Protein AF-A0A0F9IUF5-F1 (afdb_monomer_lite)

Radius of gyration: 17.27 Å; chains: 1; bounding box: 38×39×62 Å

Structure (mmCIF, N/CA/C/O backbone):
data_AF-A0A0F9IUF5-F1
#
_entry.id   AF-A0A0F9IUF5-F1
#
loop_
_atom_site.group_PDB
_atom_site.id
_atom_site.type_symbol
_atom_site.label_atom_id
_atom_site.label_alt_id
_atom_site.label_comp_id
_atom_site.label_asym_id
_atom_site.label_entity_id
_atom_site.label_seq_id
_atom_site.pdbx_PDB_ins_code
_atom_site.Cartn_x
_atom_site.Cartn_y
_atom_site.Cartn_z
_atom_site.occupancy
_atom_site.B_iso_or_equiv
_atom_site.auth_seq_id
_atom_site.auth_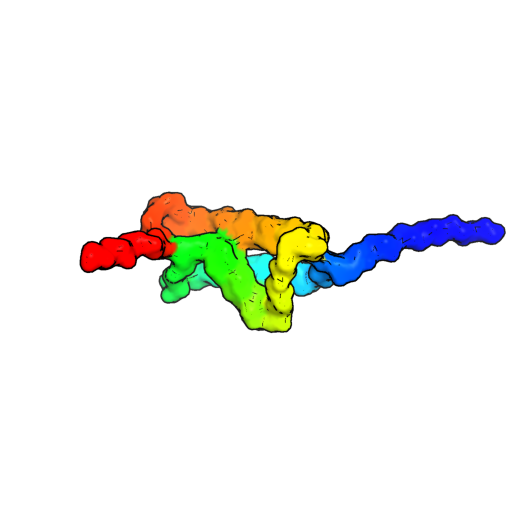comp_id
_atom_site.auth_asym_id
_atom_site.auth_atom_id
_atom_site.pdbx_PDB_model_num
ATOM 1 N N . MET A 1 1 ? 22.267 15.877 -37.921 1.00 37.69 1 MET A N 1
ATOM 2 C CA . MET A 1 1 ? 21.673 14.665 -37.317 1.00 37.69 1 MET A CA 1
ATOM 3 C C . MET A 1 1 ? 21.546 14.935 -35.825 1.00 37.69 1 MET A C 1
ATOM 5 O O . MET A 1 1 ? 22.568 15.126 -35.184 1.00 37.69 1 MET A O 1
ATOM 9 N N . ARG A 1 2 ? 20.330 15.113 -35.297 1.00 44.75 2 ARG A N 1
ATOM 10 C CA . ARG A 1 2 ? 20.103 15.428 -33.877 1.00 44.75 2 ARG A CA 1
ATOM 11 C C . ARG A 1 2 ? 19.566 14.161 -33.220 1.00 44.75 2 ARG A C 1
ATOM 13 O O . ARG A 1 2 ? 18.370 13.906 -33.273 1.00 44.75 2 ARG A O 1
ATOM 20 N N . LEU A 1 3 ? 20.469 13.339 -32.695 1.00 45.34 3 LEU A N 1
ATOM 21 C CA . LEU A 1 3 ? 20.116 12.249 -31.790 1.00 45.34 3 LEU A CA 1
ATOM 22 C C . LEU A 1 3 ? 19.711 12.905 -30.467 1.00 45.34 3 LEU A C 1
ATOM 24 O O . LEU A 1 3 ? 20.552 13.194 -29.623 1.00 45.34 3 LEU A O 1
ATOM 28 N N . GLN A 1 4 ? 18.427 13.241 -30.334 1.00 48.25 4 GLN A N 1
ATOM 29 C CA . GLN A 1 4 ? 17.828 13.344 -29.010 1.00 48.25 4 GLN A CA 1
ATOM 30 C C . GLN A 1 4 ? 17.898 11.938 -28.427 1.00 48.25 4 GLN A C 1
ATOM 32 O O . GLN A 1 4 ? 17.182 11.042 -28.868 1.00 48.25 4 GLN A O 1
ATOM 37 N N . GLU A 1 5 ? 18.851 11.745 -27.522 1.00 49.66 5 GLU A N 1
ATOM 38 C CA . GLU A 1 5 ? 18.992 10.542 -26.720 1.00 49.66 5 GLU A CA 1
ATOM 39 C C . GLU A 1 5 ? 17.635 10.222 -26.095 1.00 49.66 5 GLU A C 1
ATOM 41 O O . GLU A 1 5 ? 17.078 10.998 -25.313 1.00 49.66 5 GLU A O 1
ATOM 46 N N . LEU A 1 6 ? 17.081 9.092 -26.526 1.00 44.62 6 LEU A N 1
ATOM 47 C CA . LEU A 1 6 ? 15.882 8.480 -25.989 1.00 44.62 6 LEU A CA 1
ATOM 48 C C . LEU A 1 6 ? 16.146 8.150 -24.518 1.00 44.62 6 LEU A C 1
ATOM 50 O O . LEU A 1 6 ? 16.655 7.084 -24.186 1.00 44.62 6 LEU A O 1
ATOM 54 N N . LYS A 1 7 ? 15.812 9.085 -23.628 1.00 51.88 7 LYS A N 1
ATOM 55 C CA . LYS A 1 7 ? 15.596 8.798 -22.211 1.00 51.88 7 LYS A CA 1
ATOM 56 C C . LYS A 1 7 ? 14.301 8.008 -22.069 1.00 51.88 7 LYS A C 1
ATOM 58 O O . LYS A 1 7 ? 13.285 8.566 -21.680 1.00 51.88 7 LYS A O 1
ATOM 63 N N . GLU A 1 8 ? 14.329 6.728 -22.391 1.00 53.66 8 GLU A N 1
ATOM 64 C CA . GLU A 1 8 ? 13.340 5.778 -21.886 1.00 53.66 8 GLU A CA 1
ATOM 65 C C . GLU A 1 8 ? 14.059 4.471 -21.578 1.00 53.66 8 GLU A C 1
ATOM 67 O O . GLU A 1 8 ? 13.878 3.455 -22.240 1.00 53.66 8 GLU A O 1
ATOM 72 N N . ASP A 1 9 ? 14.876 4.513 -20.529 1.00 46.25 9 ASP A N 1
ATOM 73 C CA . ASP A 1 9 ? 15.181 3.315 -19.758 1.00 46.25 9 ASP A CA 1
ATOM 74 C C . ASP A 1 9 ? 13.911 3.006 -18.948 1.00 46.25 9 ASP A C 1
ATOM 76 O O . ASP A 1 9 ? 13.788 3.342 -17.770 1.00 46.25 9 ASP A O 1
ATOM 80 N N . LYS A 1 10 ? 12.863 2.525 -19.633 1.00 48.78 10 LYS A N 1
ATOM 81 C CA . LYS A 1 10 ? 11.687 1.970 -18.963 1.00 48.78 10 LYS A CA 1
ATOM 82 C C . LYS A 1 10 ? 12.170 0.688 -18.320 1.00 48.78 10 LYS A C 1
ATOM 84 O O . LYS A 1 10 ? 12.212 -0.350 -18.977 1.00 48.78 10 LYS A O 1
ATOM 89 N N . ASP A 1 11 ? 12.580 0.790 -17.063 1.00 54.53 11 ASP A N 1
ATOM 90 C CA . ASP A 1 11 ? 12.797 -0.368 -16.218 1.00 54.53 11 ASP A CA 1
ATOM 91 C C . ASP A 1 11 ? 11.501 -1.188 -16.247 1.00 54.53 11 ASP A C 1
ATOM 93 O O . ASP A 1 11 ? 10.492 -0.820 -15.649 1.00 54.53 11 ASP A O 1
ATOM 97 N N . LEU A 1 12 ? 11.505 -2.276 -17.023 1.00 59.72 12 LEU A N 1
ATOM 98 C CA . LEU A 1 12 ? 10.349 -3.153 -17.218 1.00 59.72 12 LEU A CA 1
ATOM 99 C C . LEU A 1 12 ? 9.932 -3.849 -15.916 1.00 59.72 12 LEU A C 1
ATOM 101 O O . LEU A 1 12 ? 8.923 -4.554 -15.899 1.00 59.72 12 LEU A O 1
ATOM 105 N N . SER A 1 13 ? 10.715 -3.689 -14.845 1.00 72.81 13 SER A N 1
ATOM 106 C CA . SER A 1 13 ? 10.326 -4.122 -13.515 1.00 72.81 13 SER A CA 1
ATOM 107 C C . SER A 1 13 ? 9.371 -3.155 -12.824 1.00 72.81 13 SER A C 1
ATOM 109 O O . SER A 1 13 ? 8.808 -3.561 -11.820 1.00 72.81 13 SER A O 1
ATOM 111 N N . GLU A 1 14 ? 9.159 -1.929 -13.316 1.00 84.75 14 GLU A N 1
ATOM 112 C CA . GLU A 1 14 ? 8.246 -0.950 -12.717 1.00 84.75 14 GLU A CA 1
ATOM 113 C C . GLU A 1 14 ? 6.793 -1.142 -13.200 1.00 84.75 14 GLU A C 1
ATOM 115 O O . GLU A 1 14 ? 6.531 -1.354 -14.387 1.00 84.75 14 GLU A O 1
ATOM 120 N N . LEU A 1 15 ? 5.818 -1.048 -12.287 1.00 87.50 15 LEU A N 1
ATOM 121 C CA . LEU A 1 15 ? 4.406 -1.059 -12.666 1.00 87.50 15 LEU A CA 1
ATOM 122 C C . LEU A 1 15 ? 4.033 0.241 -13.393 1.00 87.50 15 LEU A C 1
ATOM 124 O O . LEU A 1 15 ? 4.499 1.320 -13.007 1.00 87.50 15 LEU A O 1
ATOM 128 N N . PRO A 1 16 ? 3.128 0.179 -14.390 1.00 91.44 16 PRO A N 1
ATOM 129 C CA . PRO A 1 16 ? 2.602 1.371 -15.038 1.00 91.44 16 PRO A CA 1
ATOM 130 C C . PRO A 1 16 ? 1.994 2.346 -14.026 1.00 91.44 16 PRO A C 1
ATOM 132 O O . PRO A 1 16 ? 1.307 1.941 -13.088 1.00 91.44 16 PRO A O 1
ATOM 135 N N . LEU A 1 17 ? 2.181 3.646 -14.260 1.00 90.31 17 LEU A N 1
ATOM 136 C CA . LEU A 1 17 ? 1.698 4.696 -13.359 1.00 90.31 17 LEU A CA 1
ATOM 137 C C . LEU A 1 17 ? 0.193 4.591 -13.067 1.00 90.31 17 LEU A C 1
ATOM 139 O O . LEU A 1 17 ? -0.234 4.839 -11.943 1.00 90.31 17 LEU A O 1
ATOM 143 N N . ASP A 1 18 ? -0.613 4.225 -14.063 1.00 93.06 18 ASP A N 1
ATOM 144 C CA . ASP A 1 18 ? -2.059 4.085 -13.874 1.00 93.06 18 ASP A CA 1
ATOM 145 C C . ASP A 1 18 ? -2.400 2.898 -12.965 1.00 93.06 18 ASP A C 1
ATOM 147 O O . ASP A 1 18 ? -3.234 3.037 -12.076 1.00 93.06 18 ASP A O 1
ATOM 151 N N . THR A 1 19 ? -1.659 1.789 -13.070 1.00 94.44 19 THR A N 1
ATOM 152 C CA . THR A 1 19 ? -1.762 0.667 -12.126 1.00 94.44 19 THR A CA 1
ATOM 153 C C . THR A 1 19 ? -1.408 1.104 -10.706 1.00 94.44 19 THR A C 1
ATOM 155 O O . THR A 1 19 ? -2.117 0.758 -9.767 1.00 94.44 19 THR A O 1
ATOM 158 N N . VAL A 1 20 ? -0.348 1.898 -10.527 1.00 94.81 20 VAL A N 1
ATOM 159 C CA . VAL A 1 20 ? 0.032 2.420 -9.202 1.00 94.81 20 VAL A CA 1
ATOM 160 C C . VAL A 1 20 ? -1.063 3.318 -8.624 1.00 94.81 20 VAL A C 1
ATOM 162 O O . VAL A 1 20 ? -1.409 3.185 -7.452 1.00 94.81 20 VAL A O 1
ATOM 165 N N . LYS A 1 21 ? -1.670 4.187 -9.439 1.00 95.81 21 LYS A N 1
ATOM 166 C CA . LYS A 1 21 ? -2.800 5.023 -9.001 1.00 95.81 21 LYS A CA 1
ATOM 167 C C . LYS A 1 21 ? -4.012 4.189 -8.598 1.00 95.81 21 LYS A C 1
ATOM 169 O O . LYS A 1 21 ? -4.657 4.513 -7.600 1.00 95.81 21 LYS A O 1
ATOM 174 N N . ASP A 1 22 ? -4.318 3.130 -9.343 1.00 97.50 22 ASP A N 1
ATOM 175 C CA . ASP A 1 22 ? -5.409 2.216 -9.004 1.00 97.50 22 ASP A CA 1
ATOM 176 C C . ASP A 1 22 ? -5.127 1.480 -7.690 1.00 97.50 22 ASP A C 1
ATOM 178 O O . ASP A 1 22 ? -6.016 1.362 -6.843 1.00 97.50 22 ASP A O 1
ATOM 182 N N . LEU A 1 23 ? -3.883 1.052 -7.467 1.00 97.81 23 LEU A N 1
ATOM 183 C CA . LEU A 1 23 ? -3.449 0.466 -6.199 1.00 97.81 23 LEU A CA 1
ATOM 184 C C . LEU A 1 23 ? -3.618 1.454 -5.036 1.00 97.81 23 LEU A C 1
ATOM 186 O O . LEU A 1 23 ? -4.245 1.114 -4.033 1.00 97.81 23 LEU A O 1
ATOM 190 N N . GLU A 1 24 ? -3.125 2.688 -5.169 1.00 97.50 24 GLU A N 1
ATOM 191 C CA . GLU A 1 24 ? -3.289 3.729 -4.146 1.00 97.50 24 GLU A CA 1
ATOM 192 C C . GLU A 1 24 ? -4.761 4.029 -3.858 1.00 97.50 24 GLU A C 1
ATOM 194 O O . GLU A 1 24 ? -5.150 4.209 -2.702 1.00 97.50 24 GLU A O 1
ATOM 199 N N . LYS A 1 25 ? -5.598 4.084 -4.899 1.00 97.69 25 LYS A N 1
ATOM 200 C CA . LYS A 1 25 ? -7.039 4.295 -4.750 1.00 97.69 25 LYS A CA 1
ATOM 201 C C . LYS A 1 25 ? -7.667 3.176 -3.920 1.00 97.69 25 LYS A C 1
ATOM 203 O O . LYS A 1 25 ? -8.364 3.479 -2.953 1.00 97.69 25 LYS A O 1
ATOM 208 N N . ASN A 1 26 ? -7.379 1.917 -4.246 1.00 97.62 26 ASN A N 1
ATOM 209 C CA . ASN A 1 26 ? -7.896 0.764 -3.506 1.00 97.62 26 ASN A CA 1
ATOM 210 C C . ASN A 1 26 ? -7.405 0.742 -2.051 1.00 97.62 26 ASN A C 1
ATOM 212 O O . ASN A 1 26 ? -8.181 0.424 -1.153 1.00 97.62 26 ASN A O 1
ATOM 216 N N . VAL A 1 27 ? -6.158 1.146 -1.788 1.00 97.25 27 VAL A N 1
ATOM 217 C CA . VAL A 1 27 ? -5.653 1.319 -0.415 1.00 97.25 27 VAL A CA 1
ATOM 218 C C . VAL A 1 27 ? -6.447 2.389 0.337 1.00 97.25 27 VAL A C 1
ATOM 220 O O . VAL A 1 27 ? -6.900 2.145 1.454 1.00 97.25 27 VAL A O 1
ATOM 223 N N . ARG A 1 28 ? -6.665 3.562 -0.268 1.00 95.81 28 ARG A N 1
ATOM 224 C CA . ARG A 1 28 ? -7.431 4.657 0.355 1.00 95.81 28 ARG A CA 1
ATOM 225 C C . ARG A 1 28 ? -8.889 4.280 0.612 1.00 95.81 28 ARG A C 1
ATOM 227 O O . ARG A 1 28 ? -9.455 4.711 1.613 1.00 95.81 28 ARG A O 1
ATOM 234 N N . GLU A 1 29 ? -9.513 3.535 -0.295 1.00 95.88 29 GLU A N 1
ATOM 235 C CA . GLU A 1 29 ? -10.890 3.052 -0.139 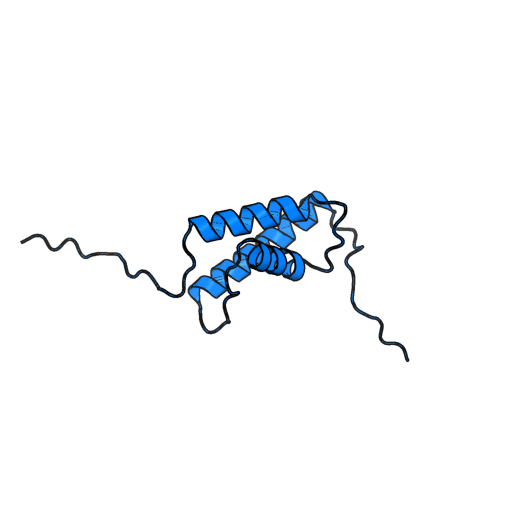1.00 95.88 29 GLU A CA 1
ATOM 236 C C . GLU A 1 29 ? -10.969 1.967 0.941 1.00 95.88 29 GLU A C 1
ATOM 238 O O . GLU A 1 29 ? -11.770 2.093 1.866 1.00 95.88 29 GLU A O 1
ATOM 243 N N . GLY A 1 30 ? -10.068 0.982 0.915 1.00 94.44 30 GLY A N 1
ATOM 244 C CA . GLY A 1 30 ? -10.012 -0.080 1.921 1.00 94.44 30 GLY A CA 1
ATOM 245 C C . GLY A 1 30 ? -9.685 0.425 3.329 1.00 94.44 30 GLY A C 1
ATOM 246 O O . GLY A 1 30 ? -10.239 -0.077 4.304 1.00 94.44 30 GLY A O 1
ATOM 247 N N . ALA 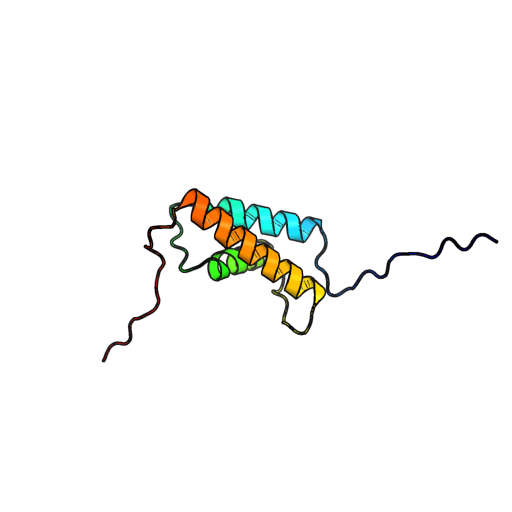A 1 31 ? -8.852 1.460 3.474 1.00 93.19 31 ALA A N 1
ATOM 248 C CA . ALA A 1 31 ? -8.571 2.064 4.780 1.00 93.19 31 ALA A CA 1
ATOM 249 C C . ALA A 1 31 ? -9.815 2.701 5.430 1.00 93.19 31 ALA A C 1
ATOM 251 O O . ALA A 1 31 ? -9.930 2.706 6.659 1.00 93.19 31 ALA A O 1
ATOM 252 N N . LYS A 1 32 ? -10.741 3.221 4.611 1.00 92.38 32 LYS A N 1
ATOM 253 C CA . LYS A 1 32 ? -12.001 3.852 5.044 1.00 92.38 32 LYS A CA 1
ATOM 254 C C . LYS A 1 32 ? -13.119 2.850 5.302 1.00 92.38 32 LYS A C 1
ATOM 256 O O . LYS A 1 32 ? -14.072 3.193 5.994 1.00 92.38 32 LYS A O 1
ATOM 261 N N . ASP A 1 33 ? -13.022 1.658 4.727 1.00 90.81 33 ASP A N 1
ATOM 262 C CA . ASP A 1 33 ? -13.995 0.594 4.927 1.00 90.81 33 ASP A CA 1
ATOM 263 C C . ASP A 1 33 ? -13.937 0.119 6.383 1.00 90.81 33 ASP A C 1
ATOM 265 O O . ASP A 1 33 ? -12.939 -0.453 6.814 1.00 90.81 33 ASP A O 1
ATOM 269 N N . THR A 1 34 ? -14.982 0.387 7.163 1.00 83.44 34 THR A N 1
ATOM 270 C CA . THR A 1 34 ? -15.054 -0.002 8.578 1.00 83.44 34 THR A CA 1
ATOM 271 C C . THR A 1 34 ? -15.522 -1.439 8.787 1.00 83.44 34 THR A C 1
ATOM 273 O O . THR A 1 34 ? -15.459 -1.924 9.914 1.00 83.44 34 THR A O 1
ATOM 276 N N . GLU A 1 35 ? -16.016 -2.113 7.745 1.00 87.50 35 GLU A N 1
ATOM 277 C CA . GLU A 1 35 ? -16.426 -3.521 7.818 1.00 87.50 35 GLU A CA 1
ATOM 278 C C . GLU A 1 35 ? -15.217 -4.457 7.724 1.00 87.50 35 GLU A C 1
ATOM 280 O O . GLU A 1 35 ? -15.219 -5.544 8.303 1.00 87.50 35 GLU A O 1
ATOM 285 N N . GLN A 1 36 ? -14.160 -4.027 7.031 1.00 86.62 36 GLN A N 1
ATOM 286 C CA . GLN A 1 36 ? -12.911 -4.779 6.934 1.00 86.62 36 GLN A CA 1
ATOM 287 C C . GLN A 1 36 ? -12.062 -4.606 8.194 1.00 86.62 36 GLN A C 1
ATOM 289 O O . GLN A 1 36 ? -11.754 -3.491 8.611 1.00 86.62 36 GLN A O 1
ATOM 294 N N . ASP A 1 37 ? -11.596 -5.705 8.776 1.00 85.62 37 ASP A N 1
ATOM 295 C CA . ASP A 1 37 ? -10.716 -5.686 9.947 1.00 85.62 37 ASP A CA 1
ATOM 296 C C . ASP A 1 37 ? -9.280 -6.065 9.560 1.00 85.62 37 ASP A C 1
ATOM 298 O O . ASP A 1 37 ? -8.847 -7.202 9.765 1.00 85.62 37 ASP A O 1
ATOM 302 N N . TRP A 1 38 ? -8.565 -5.113 8.945 1.00 88.75 38 TRP A N 1
ATOM 303 C CA . TRP A 1 38 ? -7.176 -5.293 8.518 1.00 88.75 38 TRP A CA 1
ATOM 304 C C . TRP A 1 38 ? -6.257 -5.546 9.718 1.00 88.75 38 TRP A C 1
ATOM 306 O O . TRP A 1 38 ? -6.177 -4.743 10.649 1.00 88.75 38 TRP A O 1
ATOM 316 N N . ALA A 1 39 ? -5.488 -6.625 9.660 1.00 86.75 39 ALA A N 1
ATOM 317 C CA . ALA A 1 39 ? -4.481 -6.970 10.647 1.00 86.75 39 ALA A CA 1
ATOM 318 C C . ALA A 1 39 ? -3.296 -6.001 10.633 1.00 86.75 39 ALA A C 1
ATOM 320 O O . ALA A 1 39 ? -2.728 -5.717 11.686 1.00 86.75 39 ALA A O 1
ATOM 321 N N . ASN A 1 40 ? -2.899 -5.514 9.453 1.00 88.50 40 ASN A N 1
ATOM 322 C CA . ASN A 1 40 ? -1.803 -4.563 9.262 1.00 88.50 40 ASN A CA 1
ATOM 323 C C . ASN A 1 40 ? -1.848 -3.899 7.872 1.00 88.50 40 ASN A C 1
ATOM 325 O O . ASN A 1 40 ? -2.621 -4.284 6.996 1.00 88.50 40 ASN A O 1
ATOM 329 N N . ALA A 1 41 ? -0.980 -2.907 7.661 1.00 92.19 41 ALA A N 1
ATOM 330 C CA . ALA A 1 41 ? -0.869 -2.191 6.391 1.00 92.19 41 ALA A CA 1
ATOM 331 C C . ALA A 1 41 ? -0.454 -3.083 5.210 1.00 92.19 41 ALA A C 1
ATOM 333 O O . ALA A 1 41 ? -0.880 -2.833 4.083 1.00 92.19 41 ALA A O 1
ATOM 334 N N . MET A 1 42 ? 0.334 -4.141 5.448 1.00 93.94 42 MET A N 1
ATOM 335 C CA . MET A 1 42 ? 0.697 -5.081 4.384 1.00 93.94 42 MET A CA 1
ATOM 336 C C . MET A 1 42 ? -0.519 -5.864 3.895 1.00 93.94 42 MET A C 1
ATOM 338 O O . MET A 1 42 ? -0.623 -6.106 2.699 1.00 93.94 42 MET A O 1
ATOM 342 N N . GLU A 1 43 ? -1.444 -6.248 4.776 1.00 94.25 43 GLU A N 1
ATOM 343 C CA . GLU A 1 43 ? -2.680 -6.924 4.368 1.00 94.25 43 GLU A CA 1
ATOM 344 C C . GLU A 1 43 ? -3.531 -6.030 3.461 1.00 94.25 43 GLU A C 1
ATOM 346 O O . GLU A 1 43 ? -3.937 -6.470 2.386 1.00 94.25 43 GLU A O 1
ATOM 351 N N . LEU A 1 44 ? -3.705 -4.756 3.827 1.00 95.06 44 LEU A N 1
ATOM 352 C CA . LEU A 1 44 ? -4.413 -3.783 2.993 1.00 95.06 44 LEU A CA 1
ATOM 353 C C . LEU A 1 44 ? -3.717 -3.576 1.635 1.00 95.06 44 LEU A C 1
ATOM 355 O O . LEU A 1 44 ? -4.364 -3.636 0.589 1.00 95.06 44 LEU A O 1
ATOM 359 N N . ALA A 1 45 ? -2.395 -3.383 1.627 1.00 96.75 45 ALA A N 1
ATOM 360 C CA . ALA A 1 45 ? -1.631 -3.232 0.389 1.00 96.75 45 ALA A CA 1
ATOM 361 C C . ALA A 1 45 ? -1.733 -4.486 -0.496 1.00 96.75 45 ALA A C 1
ATOM 363 O O . ALA A 1 45 ? -1.975 -4.385 -1.696 1.00 96.75 45 ALA A O 1
ATOM 364 N N . ASN A 1 46 ? -1.619 -5.681 0.089 1.00 96.25 46 ASN A N 1
ATOM 365 C CA . ASN A 1 46 ? -1.785 -6.945 -0.627 1.00 96.25 46 ASN A CA 1
ATOM 366 C C . ASN A 1 46 ? -3.186 -7.075 -1.220 1.00 96.25 46 ASN A C 1
ATOM 368 O O . ASN A 1 46 ? -3.321 -7.507 -2.365 1.00 96.25 46 ASN A O 1
ATOM 372 N N . LYS A 1 47 ? -4.216 -6.658 -0.477 1.00 96.50 47 LYS A N 1
ATOM 373 C CA . LYS A 1 47 ? -5.584 -6.707 -0.972 1.00 96.50 47 LYS A CA 1
ATOM 374 C C . LYS A 1 47 ? -5.793 -5.799 -2.179 1.00 96.50 47 LYS A C 1
ATOM 376 O O . LYS A 1 47 ? -6.466 -6.204 -3.122 1.00 96.50 47 LYS A O 1
ATOM 381 N N . ALA A 1 48 ? -5.176 -4.618 -2.199 1.00 96.88 48 ALA A N 1
ATOM 382 C CA . ALA A 1 48 ? -5.218 -3.739 -3.365 1.00 96.88 48 ALA A CA 1
ATOM 383 C C . ALA A 1 48 ? -4.637 -4.418 -4.621 1.00 96.88 48 ALA A C 1
ATOM 385 O O . ALA A 1 48 ? -5.243 -4.337 -5.688 1.00 96.88 48 ALA A O 1
ATOM 386 N N . TYR A 1 49 ? -3.527 -5.156 -4.493 1.00 97.00 49 TYR A N 1
ATOM 387 C CA . TYR A 1 49 ? -2.964 -5.947 -5.599 1.00 97.00 49 TYR A CA 1
ATOM 388 C C . TYR A 1 49 ? -3.921 -7.040 -6.089 1.00 97.00 49 TYR A C 1
ATOM 390 O O . TYR A 1 49 ? -4.082 -7.210 -7.298 1.00 97.00 49 TYR A O 1
ATOM 398 N N . GLU A 1 50 ? -4.587 -7.752 -5.173 1.00 96.00 50 GLU A N 1
ATOM 399 C CA . GLU A 1 50 ? -5.596 -8.757 -5.531 1.00 96.00 50 GLU A CA 1
ATOM 400 C C . GLU A 1 50 ? -6.774 -8.147 -6.299 1.00 96.00 50 GLU A C 1
ATOM 402 O O . GLU A 1 50 ? -7.219 -8.725 -7.287 1.00 96.00 50 GLU A O 1
ATOM 407 N N . VAL A 1 51 ? -7.271 -6.986 -5.861 1.00 95.94 51 VAL A N 1
ATOM 408 C CA . VAL A 1 51 ? -8.420 -6.310 -6.486 1.00 95.94 51 VAL A CA 1
ATOM 409 C C . VAL A 1 51 ? -8.073 -5.789 -7.879 1.00 95.94 51 VAL A C 1
ATOM 411 O O . VAL A 1 51 ? -8.864 -5.950 -8.805 1.00 95.94 51 VAL A O 1
ATOM 414 N N . VAL A 1 52 ? -6.888 -5.198 -8.047 1.00 94.56 52 VAL A N 1
ATOM 415 C CA . VAL A 1 52 ? -6.409 -4.708 -9.351 1.00 94.56 52 VAL A CA 1
ATOM 416 C C . VAL A 1 52 ? -6.001 -5.867 -10.278 1.00 94.56 52 VAL A C 1
ATOM 418 O O . VAL A 1 52 ? -5.924 -5.693 -11.491 1.00 94.56 52 VAL A O 1
ATOM 421 N N . GLY A 1 53 ? -5.785 -7.071 -9.736 1.00 94.06 53 GLY A N 1
ATOM 422 C CA . GLY A 1 53 ? -5.460 -8.267 -10.516 1.00 94.06 53 GLY A CA 1
ATOM 423 C C . GLY A 1 53 ? -4.017 -8.293 -11.021 1.00 94.06 53 GLY A C 1
ATOM 424 O O . GLY A 1 53 ? -3.732 -8.913 -12.045 1.00 94.06 53 GLY A O 1
ATOM 425 N N . VAL A 1 54 ? -3.102 -7.622 -10.316 1.00 92.69 54 VAL A N 1
ATOM 426 C CA . VAL A 1 54 ? -1.677 -7.564 -10.667 1.00 92.69 54 VAL A CA 1
ATOM 427 C C . VAL A 1 54 ? -0.836 -8.373 -9.691 1.00 92.69 54 VAL A C 1
ATOM 429 O O . VAL A 1 54 ? -1.115 -8.452 -8.493 1.00 92.69 54 VAL A O 1
ATOM 432 N N . GLN A 1 55 ? 0.220 -8.999 -10.206 1.00 91.88 55 GLN A N 1
ATOM 433 C CA . GLN A 1 55 ? 1.125 -9.781 -9.377 1.00 91.88 55 GLN A CA 1
ATOM 434 C C . GLN A 1 55 ? 1.940 -8.857 -8.465 1.00 91.88 55 GLN A C 1
ATOM 436 O O . GLN A 1 55 ? 2.509 -7.862 -8.911 1.00 91.88 55 GLN A O 1
ATOM 441 N N . ARG A 1 56 ? 2.031 -9.220 -7.182 1.00 93.56 56 ARG A N 1
ATOM 442 C CA . ARG A 1 56 ? 2.919 -8.538 -6.234 1.00 93.56 56 ARG A CA 1
ATOM 443 C C . ARG A 1 56 ? 4.380 -8.710 -6.659 1.00 93.56 56 ARG A C 1
ATOM 445 O O . ARG A 1 56 ? 4.769 -9.830 -7.007 1.00 93.56 56 ARG A O 1
ATOM 452 N N . PRO A 1 57 ? 5.196 -7.649 -6.596 1.00 93.12 57 PRO A N 1
ATOM 453 C CA . PRO A 1 57 ? 6.603 -7.757 -6.931 1.00 93.12 57 PRO A CA 1
ATOM 454 C C . PRO A 1 57 ? 7.345 -8.609 -5.903 1.00 93.12 57 PRO A C 1
ATOM 456 O O . PRO A 1 57 ? 6.966 -8.703 -4.736 1.00 93.12 57 PRO A O 1
ATOM 459 N N . THR A 1 58 ? 8.436 -9.220 -6.344 1.00 89.81 58 THR A N 1
ATOM 460 C CA . THR A 1 58 ? 9.429 -9.844 -5.469 1.00 89.81 58 THR A CA 1
ATOM 461 C C . THR A 1 58 ? 10.582 -8.868 -5.230 1.00 89.81 58 THR A C 1
ATOM 463 O O . THR A 1 58 ? 10.823 -8.012 -6.080 1.00 89.81 58 THR A O 1
ATOM 466 N N . PRO A 1 59 ? 11.368 -9.010 -4.147 1.00 89.19 59 PRO A N 1
ATOM 467 C CA . PRO A 1 59 ? 12.513 -8.127 -3.881 1.00 89.19 59 PRO A CA 1
ATOM 468 C C . PRO A 1 59 ? 13.574 -8.086 -4.995 1.00 89.19 59 PRO A C 1
ATOM 470 O O . PRO A 1 59 ? 14.364 -7.151 -5.073 1.00 89.19 59 PRO A O 1
ATOM 473 N N . SER A 1 60 ? 13.602 -9.095 -5.873 1.00 88.25 60 SER A N 1
ATOM 474 C CA . SER A 1 60 ? 14.453 -9.110 -7.069 1.00 88.25 60 SER A CA 1
ATOM 475 C C . SER A 1 60 ? 14.039 -8.086 -8.135 1.00 88.25 60 SER A C 1
ATOM 477 O O . SER A 1 60 ? 14.859 -7.735 -8.977 1.00 88.25 60 SER A O 1
ATOM 479 N N . LEU A 1 61 ? 12.790 -7.608 -8.111 1.00 88.88 61 LEU A N 1
ATOM 480 C CA . LEU A 1 61 ? 12.243 -6.581 -9.000 1.00 88.88 61 LEU A CA 1
ATOM 481 C C . LEU A 1 61 ? 12.355 -5.218 -8.312 1.00 88.88 61 LEU A C 1
ATOM 483 O O . LEU A 1 61 ? 11.371 -4.704 -7.791 1.00 88.88 61 LEU A O 1
ATOM 487 N N . GLN A 1 62 ? 13.565 -4.661 -8.248 1.00 89.88 62 GLN A N 1
ATOM 488 C CA . GLN A 1 62 ? 13.877 -3.526 -7.369 1.00 89.88 62 GLN A CA 1
ATOM 489 C C . GLN A 1 62 ? 12.945 -2.315 -7.552 1.00 89.88 62 GLN A C 1
ATOM 491 O O . GLN A 1 62 ? 12.528 -1.729 -6.551 1.00 89.88 62 GLN A O 1
ATOM 496 N N . ALA A 1 63 ? 12.584 -1.949 -8.789 1.00 90.88 63 ALA A N 1
ATOM 497 C CA . ALA A 1 63 ? 11.730 -0.785 -9.029 1.00 90.88 63 ALA A CA 1
ATOM 498 C C . ALA A 1 63 ? 10.283 -1.013 -8.567 1.00 90.88 63 ALA A C 1
ATOM 500 O O . ALA A 1 63 ? 9.794 -0.249 -7.733 1.00 90.88 63 ALA A O 1
ATOM 501 N N . ALA A 1 64 ? 9.605 -2.082 -9.012 1.00 91.12 64 ALA A N 1
ATOM 502 C CA . ALA A 1 64 ? 8.268 -2.381 -8.486 1.00 91.12 64 ALA A CA 1
ATOM 503 C C . ALA A 1 64 ? 8.284 -2.704 -6.992 1.00 91.12 64 ALA A C 1
ATOM 505 O O . ALA A 1 64 ? 7.327 -2.375 -6.296 1.00 91.12 64 ALA A O 1
ATOM 506 N N . TRP A 1 65 ? 9.356 -3.298 -6.464 1.00 93.62 65 TRP A N 1
ATOM 507 C CA . TRP A 1 65 ? 9.489 -3.515 -5.026 1.00 93.62 65 TRP A CA 1
ATOM 508 C C . TRP A 1 65 ? 9.457 -2.188 -4.266 1.00 93.62 65 TRP A C 1
ATOM 510 O O . TRP A 1 65 ? 8.704 -2.051 -3.306 1.00 93.62 65 TRP A O 1
ATOM 520 N N . LYS A 1 66 ? 10.165 -1.167 -4.756 1.00 94.38 66 LYS A N 1
ATOM 521 C CA . LYS A 1 66 ? 10.107 0.183 -4.188 1.00 94.38 66 LYS A CA 1
ATOM 522 C C . LYS A 1 66 ? 8.707 0.804 -4.282 1.00 94.38 66 LYS A C 1
ATOM 524 O O . LYS A 1 66 ? 8.270 1.474 -3.348 1.00 94.38 66 LYS A O 1
ATOM 529 N N . GLN A 1 67 ? 7.978 0.575 -5.377 1.00 94.62 67 GLN A N 1
ATOM 530 C CA . GLN A 1 67 ? 6.578 1.011 -5.490 1.00 94.62 67 GLN A CA 1
ATOM 531 C C . GLN A 1 67 ? 5.676 0.290 -4.478 1.00 94.62 67 GLN A C 1
ATOM 533 O O . GLN A 1 67 ? 4.804 0.908 -3.872 1.00 94.62 67 GLN A O 1
ATOM 538 N N . TYR A 1 68 ? 5.903 -1.004 -4.253 1.00 96.06 68 TYR A N 1
ATOM 539 C CA . TYR A 1 68 ? 5.198 -1.785 -3.241 1.00 96.06 68 TYR A CA 1
ATOM 540 C C . TYR A 1 68 ? 5.493 -1.291 -1.819 1.00 96.06 68 TYR A C 1
ATOM 542 O O . TYR A 1 68 ? 4.561 -1.124 -1.034 1.00 96.06 68 TYR A O 1
ATOM 550 N N . GLU A 1 69 ? 6.748 -0.972 -1.500 1.00 96.19 69 GLU A N 1
ATOM 551 C CA . GLU A 1 69 ? 7.127 -0.347 -0.225 1.00 96.19 69 GLU A CA 1
ATOM 552 C C . GLU A 1 69 ? 6.424 1.004 -0.025 1.00 96.19 69 GLU A C 1
ATOM 554 O O . GLU A 1 69 ? 5.854 1.251 1.040 1.00 96.19 69 GLU A O 1
ATOM 559 N N . GLY A 1 70 ? 6.381 1.847 -1.063 1.00 96.50 70 GLY A N 1
ATOM 560 C CA . GLY A 1 70 ? 5.634 3.109 -1.035 1.00 96.50 70 GLY A CA 1
ATOM 561 C C . GLY A 1 70 ? 4.126 2.909 -0.839 1.00 96.50 70 GLY A C 1
ATOM 562 O O . GLY A 1 70 ? 3.475 3.677 -0.124 1.00 96.50 70 GLY A O 1
ATOM 563 N N . LEU A 1 71 ? 3.562 1.838 -1.400 1.00 96.88 71 LEU A N 1
ATOM 564 C CA . LEU A 1 71 ? 2.159 1.494 -1.193 1.00 96.88 71 LEU A CA 1
ATOM 565 C 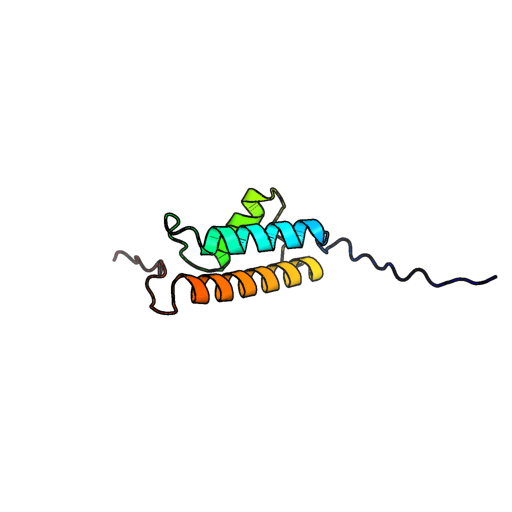C . LEU A 1 71 ? 1.890 1.024 0.245 1.00 96.88 71 LEU A C 1
ATOM 567 O O . LEU A 1 71 ? 0.881 1.418 0.829 1.00 96.88 71 LEU A O 1
ATOM 571 N N . ILE A 1 72 ? 2.791 0.236 0.844 1.00 96.50 72 ILE A N 1
ATOM 572 C CA . ILE A 1 72 ? 2.702 -0.142 2.264 1.00 96.50 72 ILE A CA 1
ATOM 573 C C . ILE A 1 72 ? 2.764 1.105 3.145 1.00 96.50 72 ILE A C 1
ATOM 575 O O . ILE A 1 72 ? 1.963 1.234 4.071 1.00 96.50 72 ILE A O 1
ATOM 579 N N . GLN A 1 73 ? 3.670 2.039 2.849 1.00 96.50 73 GLN A N 1
ATOM 580 C CA . GLN A 1 73 ? 3.738 3.309 3.567 1.00 96.50 73 GLN A CA 1
ATOM 581 C C . GLN A 1 73 ? 2.407 4.071 3.472 1.00 96.50 73 GLN A C 1
ATOM 583 O O . GLN A 1 73 ? 1.862 4.478 4.497 1.00 96.50 73 GLN A O 1
ATOM 588 N N . THR A 1 74 ? 1.839 4.186 2.270 1.00 96.50 74 THR A N 1
ATOM 589 C CA . THR A 1 74 ? 0.528 4.823 2.058 1.00 96.50 74 THR A CA 1
ATOM 590 C C . THR A 1 74 ? -0.571 4.123 2.862 1.00 96.50 74 THR A C 1
ATOM 592 O O . THR A 1 74 ? -1.408 4.776 3.482 1.00 96.50 74 THR A O 1
ATOM 595 N N . ALA A 1 75 ? -0.560 2.789 2.911 1.00 95.31 75 ALA A N 1
ATOM 596 C CA . ALA A 1 75 ? -1.507 2.016 3.708 1.00 95.31 75 ALA A CA 1
ATOM 597 C C . ALA A 1 75 ? -1.348 2.277 5.216 1.00 95.31 75 ALA A C 1
ATOM 599 O O . ALA A 1 75 ? -2.354 2.433 5.907 1.00 95.31 75 ALA A O 1
ATOM 600 N N . CYS A 1 76 ? -0.118 2.378 5.731 1.00 93.81 76 CYS A N 1
ATOM 601 C CA . CYS A 1 76 ? 0.139 2.770 7.121 1.00 93.81 76 CYS A CA 1
ATOM 602 C C . CYS A 1 76 ? -0.445 4.154 7.433 1.00 93.81 76 CYS A C 1
ATOM 604 O O . CYS A 1 76 ? -1.119 4.323 8.450 1.00 93.81 76 CYS A O 1
ATOM 606 N N . GLU A 1 77 ? -0.193 5.134 6.565 1.00 94.12 77 GLU A N 1
ATOM 607 C CA . GLU A 1 77 ? -0.657 6.514 6.731 1.00 94.12 77 GLU A CA 1
ATOM 608 C C . GLU A 1 77 ? -2.188 6.601 6.712 1.00 94.12 77 GLU A C 1
ATOM 610 O O . GLU A 1 77 ? -2.782 7.201 7.611 1.00 94.12 77 GLU A O 1
ATOM 615 N N . GLU A 1 78 ? -2.844 5.960 5.742 1.00 94.31 78 GLU A N 1
ATOM 616 C CA . GLU A 1 78 ? -4.306 5.991 5.631 1.00 94.31 78 GLU A CA 1
ATOM 617 C C . GLU A 1 78 ? -4.988 5.211 6.762 1.00 94.31 78 GLU A C 1
ATOM 619 O O . GLU A 1 78 ? -5.983 5.685 7.311 1.00 94.31 78 GLU A O 1
ATOM 624 N N . LEU A 1 79 ? -4.449 4.061 7.181 1.00 90.62 79 LEU A N 1
ATOM 625 C CA . LEU A 1 79 ? -4.989 3.332 8.334 1.00 90.62 79 LEU A CA 1
ATOM 626 C C . LEU A 1 79 ? -4.827 4.130 9.628 1.00 90.62 79 LEU A C 1
ATOM 628 O O . LEU A 1 79 ? -5.788 4.250 10.383 1.00 90.62 79 LEU A O 1
ATOM 632 N N . SER A 1 80 ? -3.657 4.730 9.859 1.00 89.50 80 SER A N 1
ATOM 633 C CA . SER A 1 80 ? -3.422 5.610 11.010 1.00 89.50 80 SER A CA 1
ATOM 634 C C . SER A 1 80 ? -4.410 6.781 11.033 1.00 89.50 80 SER A C 1
ATOM 636 O O . SER A 1 80 ? -5.037 7.066 12.053 1.00 89.50 80 SER A O 1
ATOM 638 N N . LYS A 1 81 ? -4.622 7.418 9.879 1.00 89.75 81 LYS A N 1
ATOM 639 C CA . LYS A 1 81 ? -5.544 8.546 9.718 1.00 89.75 81 LYS A CA 1
ATOM 640 C C . LYS A 1 81 ? -7.010 8.171 9.935 1.00 89.75 81 LYS A C 1
ATOM 642 O O . LYS A 1 81 ? -7.755 8.970 10.496 1.00 89.75 81 LYS A O 1
ATOM 647 N N . HIS A 1 82 ? -7.441 7.000 9.468 1.00 88.50 82 HIS A N 1
ATOM 648 C CA . HIS A 1 82 ? -8.852 6.604 9.490 1.00 88.50 82 HIS A CA 1
ATOM 649 C C . HIS A 1 82 ? -9.251 5.762 10.707 1.00 88.50 82 HIS A C 1
ATOM 651 O O . HIS A 1 82 ? -10.415 5.795 11.102 1.00 88.50 82 HIS A O 1
ATOM 657 N N . ARG A 1 83 ? -8.312 5.035 11.320 1.00 81.25 83 ARG A N 1
ATOM 658 C CA . ARG A 1 83 ? -8.569 4.115 12.444 1.00 81.25 83 ARG A CA 1
ATOM 659 C C . ARG A 1 83 ? -7.860 4.510 13.736 1.00 81.25 83 ARG A C 1
ATOM 661 O O . ARG A 1 83 ? -8.132 3.923 14.780 1.00 81.25 83 ARG A O 1
ATOM 668 N N . GLY A 1 84 ? -6.997 5.520 13.673 1.00 76.00 84 GLY A N 1
ATOM 669 C CA . GLY A 1 84 ? -6.183 5.958 14.794 1.00 76.00 84 GLY A CA 1
ATOM 670 C C . GLY A 1 84 ? -4.969 5.060 15.027 1.00 76.00 84 GLY A C 1
ATOM 671 O O . GLY A 1 84 ? -4.823 3.973 14.466 1.00 76.00 84 GLY A O 1
ATOM 672 N N . LEU A 1 85 ? -4.082 5.534 15.899 1.00 68.50 85 LEU A N 1
ATOM 673 C CA . LEU A 1 85 ? -2.910 4.784 16.360 1.00 68.50 85 LEU A CA 1
ATOM 674 C C . LEU A 1 85 ? -3.259 3.801 17.489 1.00 68.50 85 LEU A C 1
ATOM 676 O O . LEU A 1 85 ? -2.427 2.985 17.883 1.00 68.50 85 LEU A O 1
ATOM 680 N N . ASP A 1 86 ? -4.508 3.838 17.960 1.00 61.41 86 ASP A N 1
ATOM 681 C CA . ASP A 1 86 ? -5.015 3.133 19.136 1.00 61.41 86 ASP A CA 1
ATOM 682 C C . 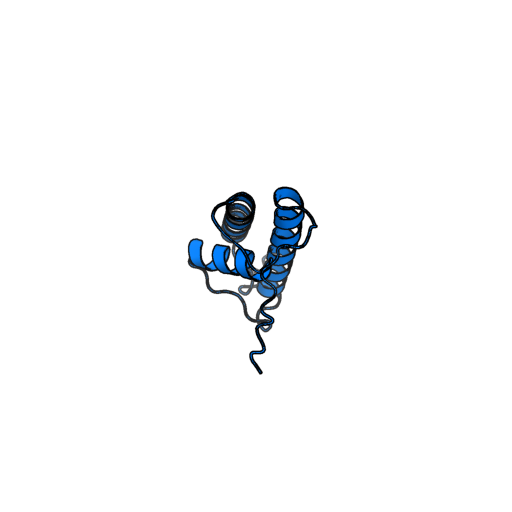ASP A 1 86 ? -5.373 1.669 18.808 1.00 61.41 86 ASP A C 1
ATOM 684 O O . ASP A 1 86 ? -6.462 1.163 19.070 1.00 61.41 86 ASP A O 1
ATOM 688 N N . GLY A 1 87 ? -4.414 0.961 18.213 1.00 53.25 87 GLY A N 1
ATOM 689 C CA . GLY A 1 87 ? -3.979 -0.327 18.745 1.00 53.25 87 GLY A CA 1
ATOM 690 C C . GLY A 1 87 ? -4.872 -1.562 18.617 1.00 53.25 87 GLY A C 1
ATOM 691 O O . GLY A 1 87 ? -4.411 -2.622 19.027 1.00 53.25 87 GLY A O 1
ATOM 692 N N . LYS A 1 88 ? -6.080 -1.524 18.042 1.00 57.47 88 LYS A N 1
ATOM 693 C CA . LYS A 1 88 ? -6.860 -2.762 17.785 1.00 57.47 88 LYS A CA 1
ATOM 694 C C . LYS A 1 88 ? -6.468 -3.464 16.483 1.00 57.47 88 LYS A C 1
ATOM 696 O O . LYS A 1 88 ? -7.305 -4.018 15.786 1.00 57.47 88 LYS A O 1
ATOM 701 N N . TRP A 1 89 ? -5.184 -3.442 16.154 1.00 63.62 89 TRP A N 1
ATOM 702 C CA . TRP A 1 89 ? -4.647 -4.210 15.040 1.00 63.62 89 TRP A CA 1
ATOM 703 C C . TRP A 1 89 ? -4.690 -5.685 15.432 1.00 63.62 89 TRP A C 1
ATOM 705 O O . TRP A 1 89 ? -4.360 -6.019 16.576 1.00 63.62 89 TRP A O 1
ATOM 715 N N . ARG A 1 90 ? -5.110 -6.576 14.526 1.00 62.62 90 ARG A N 1
ATOM 716 C CA . ARG A 1 90 ? -5.125 -8.023 14.792 1.00 62.62 90 ARG A CA 1
ATOM 717 C C . ARG A 1 90 ? -3.685 -8.519 14.944 1.00 62.62 90 ARG A C 1
ATOM 719 O O . ARG A 1 90 ? -3.078 -9.017 14.003 1.00 62.62 90 ARG A O 1
ATOM 726 N N . MET A 1 91 ? -3.123 -8.382 16.140 1.00 55.81 91 MET A N 1
ATOM 727 C CA . MET A 1 91 ? -1.860 -9.004 16.507 1.00 55.81 91 MET A CA 1
ATOM 728 C C . MET A 1 91 ? -2.109 -10.510 16.508 1.00 55.81 91 MET A C 1
ATOM 730 O O . MET A 1 91 ? -2.771 -11.037 17.403 1.00 55.81 91 MET A O 1
ATOM 734 N N . THR A 1 92 ? -1.631 -11.218 15.487 1.00 52.22 92 THR A N 1
ATOM 735 C CA . THR A 1 92 ? -1.647 -12.683 15.460 1.00 52.22 92 THR A CA 1
ATOM 736 C C . THR A 1 92 ? -0.640 -13.212 16.478 1.00 52.22 92 THR A C 1
ATOM 738 O O . THR A 1 92 ? 0.449 -13.649 16.123 1.00 52.22 92 THR A O 1
ATOM 741 N N . SER A 1 93 ? -1.006 -13.171 17.754 1.00 47.69 93 SER A N 1
ATOM 742 C CA . SER A 1 93 ? -0.330 -13.896 18.824 1.00 47.69 93 SER A CA 1
ATOM 743 C C . SER A 1 93 ? -1.357 -14.771 19.524 1.00 47.69 93 SER A C 1
ATOM 745 O O . SER A 1 93 ? -1.746 -14.508 20.656 1.00 47.69 93 SER A O 1
ATOM 747 N N . VAL A 1 94 ? -1.808 -15.822 18.838 1.00 49.91 94 VAL A N 1
ATOM 748 C CA . VAL A 1 94 ? -2.409 -16.978 19.515 1.00 49.91 94 VAL A CA 1
ATOM 749 C C . VAL A 1 94 ? -1.374 -18.097 19.475 1.00 49.91 94 VAL A C 1
ATOM 751 O O . VAL A 1 94 ? -1.416 -18.990 18.637 1.00 49.91 94 VAL A O 1
ATOM 754 N N . HIS A 1 95 ? -0.376 -17.996 20.354 1.00 45.34 95 HIS A N 1
ATOM 755 C CA . HIS A 1 95 ? 0.372 -19.168 20.796 1.00 45.34 95 HIS A CA 1
ATOM 756 C C . HIS A 1 95 ? -0.530 -19.853 21.829 1.00 45.34 95 HIS A C 1
ATOM 758 O O . HIS A 1 95 ? -0.504 -19.507 23.009 1.00 45.34 95 HIS A O 1
ATOM 764 N N . ASN A 1 96 ? -1.412 -20.744 21.371 1.00 44.09 96 ASN A N 1
ATOM 765 C CA . ASN A 1 96 ? -2.043 -21.681 22.294 1.00 44.09 96 ASN A CA 1
ATOM 766 C C . ASN A 1 96 ? -0.960 -22.662 22.750 1.00 44.09 96 ASN A C 1
ATOM 768 O O . ASN A 1 96 ? -0.217 -23.194 21.925 1.00 44.09 96 ASN A O 1
ATOM 772 N N . SER A 1 97 ? -0.851 -22.769 24.072 1.00 41.97 97 SER A N 1
ATOM 773 C CA . SER A 1 97 ? 0.110 -23.566 24.835 1.00 41.97 97 SER A CA 1
ATOM 774 C C . SER A 1 97 ? 0.063 -25.056 24.518 1.00 41.97 97 SER A C 1
ATOM 776 O O . SER A 1 97 ? -1.020 -25.541 24.119 1.00 41.97 97 SER A O 1
#

Secondary structure (DSSP, 8-state):
-----------TTSPPHHHHHHHHH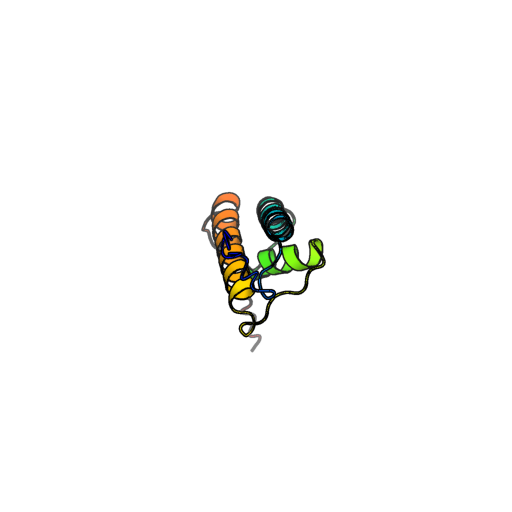HHHHHHH-SS---SSHHHHHHHHHHHHT-PPPPTTSHHHHHHHHHHHHHHHHHHHHHH-SS-----------

pLDDT: mean 81.84, std 18.71, range [37.69, 97.81]

Foldseek 3Di:
DDPPPPPDPPLVLADDPVLLVQLLVQLLVVLQDPVDQALALLSSSVVSCVVSVHDQDDVVSVRSVVSSVVSSVSSRVSNCVNVNPPDPRPPPPPPPD

Sequence (97 aa):
MRLQELKEDKDLSELPLDTVKDLEKNVREGAKDTEQDWANAMELANKAYEVVGVQRPTPSLQAAWKQYEGLIQTACEELSKHRGLDGKWRMTSVHNS

Organism: NCBI:txid412755